Protein AF-I3SUA1-F1 (afdb_monomer)

Solvent-accessible surface area (backbone atoms only — not comparable to full-atom values): 10748 Å² total; per-residue (Å²): 134,90,83,90,85,83,86,81,87,74,94,71,94,69,90,73,79,78,79,76,74,71,84,74,86,72,75,94,71,92,77,86,87,85,59,82,67,55,62,52,51,53,56,50,52,52,51,52,51,51,51,52,54,52,53,52,52,52,53,51,61,49,48,64,60,68,65,58,69,78,79,71,80,76,81,81,65,90,73,83,87,76,84,49,74,62,73,75,62,66,68,76,96,65,78,91,74,63,73,52,73,74,38,66,70,54,35,54,52,52,52,50,56,51,50,54,56,53,44,56,74,79,44,82,71,92,79,80,84,90,64,81,90,84,73,67,90,88,62,84,66,89,88,67,82,90,76,90,77,84,82,132

Foldseek 3Di:
DDDDDDDDDDPDPDPPPPPPPPPPPDDDDDDDDDDPPVVVVVVVVVVVVVVVVVVVVVVVVVVVVVPPPPDDDDPPPPDDDDDDPCRVVVPPPDDDDDPQVVDPVSVVVVVVVVVVVVCCVVDPDDDDDPDPDPDDPVDDDPVDDPDDDDDD

pLDDT: mean 76.71, std 21.65, range [33.19, 98.12]

InterPro domains:
  IPR018972 Sas10 C-terminal domain [PF09368] (78-150)

Mean predicted aligned error: 18.2 Å

Radius of gyration: 34.72 Å; Cα contacts (8 Å, |Δi|>4): 9; chains: 1; bounding box: 72×62×86 Å

Organism: Medicago truncatula (NCBI:txid3880)

Sequence (152 aa):
MAGAGVTIEDDNDDDDQMDDLVSHEVGEEDIESGGDSENEFYKQVEKLQAAKRAAKAVTYSTSSRKSAVPSLPEETADGKRYITSQMSKNRGLTRSRNKDKKNPRKNYKLKHQKAVKNRKGQVQSIRRPNAPYSGESTGINATISRSIRFRS

Secondary structure (DSSP, 8-state):
---------------------------------S-HHHHHHHHHHHHHHHHHHHHHHHHHHHHHHHTS---PPP---SSSPPPPHHHHH---SPPP--HHHHSHHHHHHHHHHHHHHHHHHHSPPPPPP-SS----TT---TT---PPPPP-

Nearest PDB structures (foldseek):
  7mq8-assembly1_NB  TM=9.004E-01  e=4.849E-04  Homo sapiens
  7d63-assembly1_5H  TM=9.276E-01  e=1.374E-03  Saccharomyces cerevisiae S288C
  7d5s-assembly1_5H  TM=5.607E-01  e=7.437E-05  Saccharomyces cerevisiae S288C
  6zqc-assembly1_UC  TM=5.545E-01  e=3.937E-04  Saccharomyces cerevisiae S288C
  7ajt-assembly1_UC  TM=5.501E-01  e=3.427E-04  Saccharomyces cerevisiae S288C

Structure (mmCIF, N/CA/C/O backbone):
data_AF-I3SUA1-F1
#
_entry.id   AF-I3SUA1-F1
#
loop_
_atom_site.group_PDB
_atom_site.id
_atom_site.type_symbol
_atom_site.label_atom_id
_atom_site.label_alt_id
_atom_site.label_comp_id
_atom_site.label_asym_id
_atom_site.label_entity_id
_atom_site.label_seq_id
_atom_site.pdbx_PDB_ins_code
_atom_site.Cartn_x
_atom_site.Cartn_y
_atom_site.Cartn_z
_atom_site.occupancy
_atom_site.B_iso_or_equiv
_atom_site.auth_seq_id
_atom_site.auth_comp_id
_atom_site.auth_asym_id
_atom_site.auth_atom_id
_atom_site.pdbx_PDB_model_num
ATOM 1 N N . MET A 1 1 ? 16.436 -21.244 35.192 1.00 38.19 1 MET A N 1
ATOM 2 C CA . MET A 1 1 ? 17.507 -20.695 34.335 1.00 38.19 1 MET A CA 1
ATOM 3 C C . MET A 1 1 ? 16.936 -20.412 32.951 1.00 38.19 1 MET A C 1
ATOM 5 O O . MET A 1 1 ? 16.347 -21.331 32.408 1.00 38.19 1 MET A O 1
ATOM 9 N N . ALA A 1 2 ? 17.102 -19.161 32.484 1.00 38.50 2 ALA A N 1
ATOM 10 C CA . ALA A 1 2 ? 17.053 -18.613 31.109 1.00 38.50 2 ALA A CA 1
ATOM 11 C C . ALA A 1 2 ? 15.863 -18.977 30.183 1.00 38.50 2 ALA A C 1
ATOM 13 O O . ALA A 1 2 ? 15.563 -20.140 29.981 1.00 38.50 2 ALA A O 1
ATOM 14 N N . GLY A 1 3 ? 15.167 -18.066 29.499 1.00 37.50 3 GLY A N 1
ATOM 15 C CA . GLY A 1 3 ? 15.270 -16.615 29.333 1.00 37.50 3 GLY A CA 1
ATOM 16 C C . GLY A 1 3 ? 14.223 -16.197 28.284 1.00 37.50 3 GLY A C 1
ATOM 17 O O . GLY A 1 3 ? 14.113 -16.830 27.237 1.00 37.50 3 GLY A O 1
ATOM 18 N N . ALA A 1 4 ? 13.405 -15.191 28.597 1.00 41.12 4 ALA A N 1
ATOM 19 C CA . ALA A 1 4 ? 12.375 -14.642 27.717 1.00 41.12 4 ALA A CA 1
ATOM 20 C C . ALA A 1 4 ? 12.984 -13.595 26.769 1.00 41.12 4 ALA A C 1
ATOM 22 O O . ALA A 1 4 ? 13.719 -12.725 27.224 1.00 41.12 4 ALA A O 1
ATOM 23 N N . GLY A 1 5 ? 12.669 -13.664 25.471 1.00 38.66 5 GLY A N 1
ATOM 24 C CA . GLY A 1 5 ? 13.112 -12.694 24.465 1.00 38.66 5 GLY A CA 1
ATOM 25 C C . GLY A 1 5 ? 11.924 -12.060 23.744 1.00 38.66 5 GLY A C 1
ATOM 26 O O . GLY A 1 5 ? 11.324 -12.681 22.869 1.00 38.66 5 GLY A O 1
ATOM 27 N N . VAL A 1 6 ? 11.589 -10.829 24.129 1.00 40.62 6 VAL A N 1
ATOM 28 C CA . VAL A 1 6 ? 10.697 -9.911 23.411 1.00 40.62 6 VAL A CA 1
ATOM 29 C C . VAL A 1 6 ? 11.591 -8.814 22.842 1.00 40.62 6 VAL A C 1
ATOM 31 O O . VAL A 1 6 ? 12.194 -8.076 23.610 1.00 40.62 6 VAL A O 1
ATOM 34 N N . THR A 1 7 ? 11.692 -8.7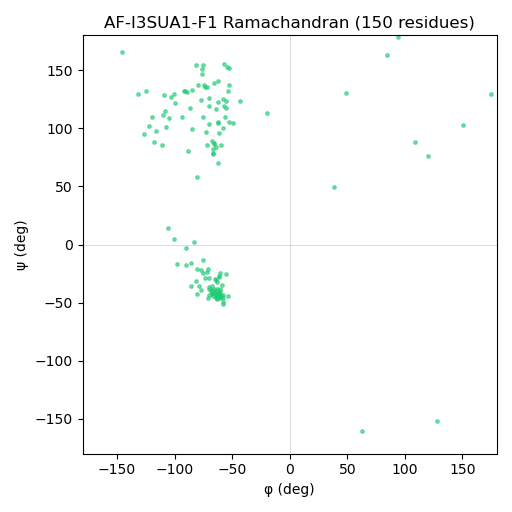07 21.519 1.00 37.72 7 THR A N 1
ATOM 35 C CA . THR A 1 7 ? 12.307 -7.553 20.848 1.00 37.72 7 THR A CA 1
ATOM 36 C C . THR A 1 7 ? 11.192 -6.733 20.213 1.00 37.72 7 THR A C 1
ATOM 38 O O . THR A 1 7 ? 10.631 -7.117 19.184 1.00 37.72 7 THR A O 1
ATOM 41 N N . ILE A 1 8 ? 10.817 -5.645 20.881 1.00 47.19 8 ILE A N 1
ATOM 42 C CA . ILE A 1 8 ? 10.055 -4.547 20.291 1.00 47.19 8 ILE A CA 1
ATOM 43 C C . ILE A 1 8 ? 11.116 -3.551 19.828 1.00 47.19 8 ILE A C 1
ATOM 45 O O . ILE A 1 8 ? 11.814 -2.979 20.655 1.00 47.19 8 ILE A O 1
ATOM 49 N N . GLU A 1 9 ? 11.277 -3.429 18.514 1.00 41.56 9 GLU A N 1
ATOM 50 C CA . GLU A 1 9 ? 11.943 -2.283 17.900 1.00 41.56 9 GLU A CA 1
ATOM 51 C C . GLU A 1 9 ? 10.944 -1.123 17.971 1.00 41.56 9 GLU A C 1
ATOM 53 O O . GLU A 1 9 ? 9.884 -1.176 17.340 1.00 41.56 9 GLU A O 1
ATOM 58 N N . ASP A 1 10 ? 11.241 -0.142 18.818 1.00 45.34 10 ASP A N 1
ATOM 59 C CA . ASP A 1 10 ? 10.583 1.161 18.847 1.00 45.34 10 ASP A CA 1
ATOM 60 C C . ASP A 1 10 ? 11.669 2.183 18.498 1.00 45.34 10 ASP A C 1
ATOM 62 O O . ASP A 1 10 ? 12.508 2.519 19.333 1.00 45.34 10 ASP A O 1
ATOM 66 N N . ASP A 1 11 ? 11.701 2.577 17.224 1.00 54.88 11 ASP A N 1
ATOM 67 C CA . ASP A 1 11 ? 12.501 3.691 16.718 1.00 54.88 11 ASP A CA 1
ATOM 68 C C . ASP A 1 11 ? 11.928 4.988 17.309 1.00 54.88 11 ASP A C 1
ATOM 70 O O . ASP A 1 11 ? 11.034 5.612 16.733 1.00 54.88 11 ASP A O 1
ATOM 74 N N . ASN A 1 12 ? 12.430 5.376 18.478 1.00 45.66 12 ASN A N 1
ATOM 75 C CA . ASN A 1 12 ? 12.373 6.749 18.959 1.00 45.66 12 ASN A CA 1
ATOM 76 C C . ASN A 1 12 ? 13.814 7.236 19.115 1.00 45.66 12 ASN A C 1
ATOM 78 O O . ASN A 1 12 ? 14.418 7.104 20.178 1.00 45.66 12 ASN A O 1
ATOM 82 N N . ASP A 1 13 ? 14.349 7.775 18.020 1.00 49.44 13 ASP A N 1
ATOM 83 C CA . ASP A 1 13 ? 15.462 8.717 18.050 1.00 49.44 13 ASP A CA 1
ATOM 84 C C . ASP A 1 13 ? 14.966 10.004 18.732 1.00 49.44 13 ASP A C 1
ATOM 86 O O . ASP A 1 13 ? 14.484 10.926 18.077 1.00 49.44 13 ASP A O 1
ATOM 90 N N . ASP A 1 14 ? 15.044 10.042 20.058 1.00 42.03 14 ASP A N 1
ATOM 91 C CA . ASP A 1 14 ? 15.162 11.288 20.813 1.00 42.03 14 ASP A CA 1
ATOM 92 C C . ASP A 1 14 ? 16.391 11.127 21.714 1.00 42.03 14 ASP A C 1
ATOM 94 O O . ASP A 1 14 ? 16.348 10.517 22.786 1.00 42.03 14 ASP A O 1
ATOM 98 N N . ASP A 1 15 ? 17.515 11.636 21.207 1.00 46.88 15 ASP A N 1
ATOM 99 C CA . ASP A 1 15 ? 18.765 11.875 21.925 1.00 46.88 15 ASP A CA 1
ATOM 100 C C . ASP A 1 15 ? 18.537 12.902 23.053 1.00 46.88 15 ASP A C 1
ATOM 102 O O . ASP A 1 15 ? 19.022 14.032 23.006 1.00 46.88 15 ASP A O 1
ATOM 106 N N . ASP A 1 16 ? 17.818 12.515 24.103 1.00 42.69 16 ASP A N 1
ATOM 107 C CA . ASP A 1 16 ? 17.895 13.183 25.400 1.00 42.69 16 ASP A CA 1
ATOM 108 C C . ASP A 1 16 ? 19.030 12.513 26.186 1.00 42.69 16 ASP A C 1
ATOM 110 O O . ASP A 1 16 ? 18.817 11.631 27.024 1.00 42.69 16 ASP A O 1
ATOM 114 N N . GLN A 1 17 ? 20.268 12.920 25.871 1.00 42.34 17 GLN A N 1
ATOM 115 C CA . GLN A 1 17 ? 21.434 12.685 26.721 1.00 42.34 17 GLN A CA 1
ATOM 116 C C . GLN A 1 17 ? 21.090 13.126 28.145 1.00 42.34 17 GLN A C 1
ATOM 118 O O . GLN A 1 17 ? 21.006 14.310 28.470 1.00 42.34 17 GLN A O 1
ATOM 123 N N . MET A 1 18 ? 20.848 12.133 28.994 1.00 42.75 18 MET A N 1
ATOM 124 C CA . MET A 1 18 ? 20.752 12.291 30.432 1.00 42.75 18 MET A CA 1
ATOM 125 C C . MET A 1 18 ? 22.167 12.546 30.942 1.00 42.75 18 MET A C 1
ATOM 127 O O . MET A 1 18 ? 22.869 11.617 31.340 1.00 42.75 18 MET A O 1
ATOM 131 N N . ASP A 1 19 ? 22.580 13.811 30.910 1.00 35.06 19 ASP A N 1
ATOM 132 C CA . ASP A 1 19 ? 23.686 14.309 31.719 1.00 35.06 19 ASP A CA 1
ATOM 133 C C . ASP A 1 19 ? 23.254 14.239 33.193 1.00 35.06 19 ASP A C 1
ATOM 135 O O . ASP A 1 19 ? 22.819 15.216 33.808 1.00 35.06 19 ASP A O 1
ATOM 139 N N . ASP A 1 20 ? 23.326 13.027 33.747 1.00 36.81 20 ASP A N 1
ATOM 140 C CA . ASP A 1 20 ? 23.376 12.756 35.180 1.00 36.81 20 ASP A CA 1
ATOM 141 C C . ASP A 1 20 ? 24.712 13.302 35.689 1.00 36.81 20 ASP A C 1
ATOM 143 O O . ASP A 1 20 ? 25.713 12.596 35.830 1.00 36.81 20 ASP A O 1
ATOM 147 N N . LEU A 1 21 ? 24.746 14.627 35.850 1.00 40.88 21 LEU A N 1
ATOM 148 C CA . LEU A 1 21 ? 25.829 15.334 36.504 1.00 40.88 21 LEU A CA 1
ATOM 149 C C . LEU A 1 21 ? 25.900 14.825 37.938 1.00 40.88 21 LEU A C 1
ATOM 151 O O . LEU A 1 21 ? 25.174 15.279 38.823 1.00 40.88 21 LEU A O 1
ATOM 155 N N . VAL A 1 22 ? 26.802 13.860 38.110 1.00 34.34 22 VAL A N 1
ATOM 156 C CA . VAL A 1 22 ? 27.524 13.536 39.333 1.00 34.34 22 VAL A CA 1
ATOM 157 C C . VAL A 1 22 ? 27.476 14.734 40.270 1.00 34.34 22 VAL A C 1
ATOM 159 O O . VAL A 1 22 ? 28.059 15.784 39.994 1.00 34.34 22 VAL A O 1
ATOM 162 N N . SER A 1 23 ? 26.775 14.557 41.387 1.00 46.62 23 SER A N 1
ATOM 163 C CA . SER A 1 23 ? 26.914 15.388 42.570 1.00 46.62 23 SER A CA 1
ATOM 164 C C . SER A 1 23 ? 28.364 15.280 43.037 1.00 46.62 23 SER A C 1
ATOM 166 O O . SER A 1 23 ? 28.718 14.413 43.837 1.00 46.62 23 SER A O 1
ATOM 168 N N . HIS A 1 24 ? 29.226 16.110 42.458 1.00 35.31 24 HIS A N 1
ATOM 169 C CA . HIS A 1 24 ? 30.564 16.336 42.954 1.00 35.31 24 HIS A CA 1
ATOM 170 C C . HIS A 1 24 ? 30.392 17.165 44.223 1.00 35.31 24 HIS A C 1
ATOM 172 O O . HIS A 1 24 ? 30.145 18.367 44.177 1.00 35.31 24 HIS A O 1
ATOM 178 N N . GLU A 1 25 ? 30.408 16.471 45.356 1.00 46.22 25 GLU A N 1
ATOM 179 C CA . GLU A 1 25 ? 30.576 17.052 46.680 1.00 46.22 25 GLU A CA 1
ATOM 180 C C . GLU A 1 25 ? 31.979 17.675 46.722 1.00 46.22 25 GLU A C 1
ATOM 182 O O . GLU A 1 25 ? 32.964 17.031 47.078 1.00 46.22 25 GLU A O 1
ATOM 187 N N . VAL A 1 26 ? 32.084 18.909 46.226 1.00 41.16 26 VAL A N 1
ATOM 188 C CA . VAL A 1 26 ? 33.266 19.759 46.384 1.00 41.16 26 VAL A CA 1
ATOM 189 C C . VAL A 1 26 ? 33.116 20.503 47.696 1.00 41.16 26 VAL A C 1
ATOM 191 O O . VAL A 1 26 ? 32.142 21.227 47.899 1.00 41.16 26 VAL A O 1
ATOM 194 N N . GLY A 1 27 ? 34.062 20.227 48.590 1.00 34.38 27 GLY A N 1
ATOM 195 C CA . GLY A 1 27 ? 34.119 20.748 49.943 1.00 34.38 27 GLY A CA 1
ATOM 196 C C . GLY A 1 27 ? 34.133 22.270 50.002 1.00 34.38 27 GLY A C 1
ATOM 197 O O . GLY A 1 27 ? 34.537 22.956 49.064 1.00 34.38 27 GLY A O 1
ATOM 198 N N . GLU A 1 28 ? 33.669 22.769 51.143 1.00 48.38 28 GLU A N 1
ATOM 199 C CA . GLU A 1 28 ? 33.702 24.179 51.493 1.00 48.38 28 GLU A CA 1
ATOM 200 C C . GLU A 1 28 ? 35.148 24.672 51.578 1.00 48.38 28 GLU A C 1
ATOM 202 O O . GLU A 1 28 ? 35.870 24.385 52.532 1.00 48.38 28 GLU A O 1
ATOM 207 N N . GLU A 1 29 ? 35.558 25.435 50.571 1.00 33.19 29 GLU A N 1
ATOM 208 C CA . GLU A 1 29 ? 36.696 26.337 50.657 1.00 33.19 29 GLU A CA 1
ATOM 209 C C . GLU A 1 29 ? 36.183 27.755 50.382 1.00 33.19 29 GLU A C 1
ATOM 211 O O . GLU A 1 2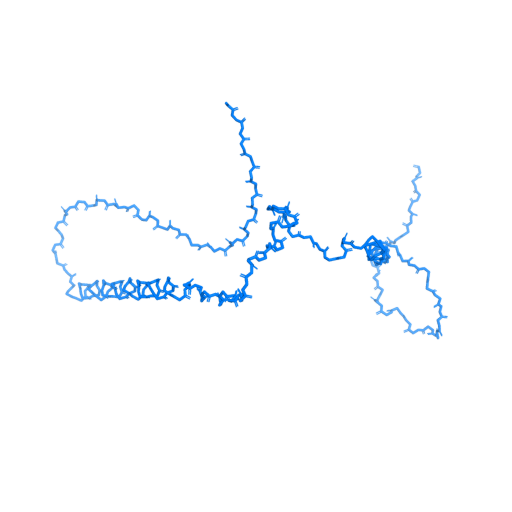9 ? 35.764 28.086 49.271 1.00 33.19 29 GLU A O 1
ATOM 216 N N . ASP A 1 30 ? 36.171 28.568 51.442 1.00 48.88 30 ASP A N 1
ATOM 217 C CA . ASP A 1 30 ? 35.893 30.004 51.435 1.00 48.88 30 ASP A CA 1
ATOM 218 C C . ASP A 1 30 ? 36.798 30.720 50.419 1.00 48.88 30 ASP A C 1
ATOM 220 O O . ASP A 1 30 ? 37.983 30.959 50.669 1.00 48.88 30 ASP A O 1
ATOM 224 N N . ILE A 1 31 ? 36.228 31.115 49.279 1.00 44.94 31 ILE A N 1
ATOM 225 C CA . ILE A 1 31 ? 36.811 32.128 48.395 1.00 44.94 31 ILE A CA 1
ATOM 226 C C . ILE A 1 31 ? 35.915 33.363 48.481 1.00 44.94 31 ILE A C 1
ATOM 228 O O . ILE A 1 31 ? 35.000 33.570 47.684 1.00 44.94 31 ILE A O 1
ATOM 232 N N . GLU A 1 32 ? 36.179 34.194 49.488 1.00 48.31 32 GLU A N 1
ATOM 233 C CA . GLU A 1 32 ? 35.713 35.577 49.500 1.00 48.31 32 GLU A CA 1
ATOM 234 C C . GLU A 1 32 ? 36.397 36.370 48.375 1.00 48.31 32 GLU A C 1
ATOM 236 O O . GLU A 1 32 ? 37.614 36.302 48.199 1.00 48.31 32 GLU A O 1
ATOM 241 N N . SER A 1 33 ? 35.598 37.217 47.713 1.00 51.22 33 SER A N 1
ATOM 242 C CA . SER A 1 33 ? 35.989 38.398 46.922 1.00 51.22 33 SER A CA 1
ATOM 243 C C . SER A 1 33 ? 35.842 38.283 45.397 1.00 51.22 33 SER A C 1
ATOM 245 O O . SER A 1 33 ? 36.794 38.009 44.668 1.00 51.22 33 SER A O 1
ATOM 247 N N . GLY A 1 34 ? 34.642 38.635 44.909 1.00 46.72 34 GLY A N 1
ATOM 248 C CA . GLY A 1 34 ? 34.439 39.173 43.558 1.00 46.72 34 GLY A CA 1
ATOM 249 C C . GLY A 1 34 ? 33.076 38.863 42.929 1.00 46.72 34 GLY A C 1
ATOM 250 O O . GLY A 1 34 ? 32.902 37.784 42.390 1.00 46.72 34 GLY A O 1
ATOM 251 N N . GLY A 1 35 ? 32.143 39.830 42.906 1.00 47.25 35 GLY A N 1
ATOM 252 C CA . GLY A 1 35 ? 31.051 39.856 41.913 1.00 47.25 35 GLY A CA 1
ATOM 253 C C . GLY A 1 35 ? 29.614 39.818 42.448 1.00 47.25 35 GLY A C 1
ATOM 254 O O . GLY A 1 35 ? 28.907 38.830 42.282 1.00 47.25 35 GLY A O 1
ATOM 255 N N . ASP A 1 36 ? 29.115 40.936 42.983 1.00 56.38 36 ASP A N 1
ATOM 256 C CA . ASP A 1 36 ? 27.694 41.109 43.361 1.00 56.38 36 ASP A CA 1
ATOM 257 C C . ASP A 1 36 ? 26.724 40.841 42.176 1.00 56.38 36 ASP A C 1
ATOM 259 O O . ASP A 1 36 ? 25.599 40.382 42.356 1.00 56.38 36 ASP A O 1
ATOM 263 N N . SER A 1 37 ? 27.192 41.009 40.929 1.00 58.38 37 SER A N 1
ATOM 264 C CA . SER A 1 37 ? 26.430 40.707 39.705 1.00 58.38 37 SER A CA 1
ATOM 265 C C . SER A 1 37 ? 26.306 39.212 39.379 1.00 58.38 37 SER A C 1
ATOM 267 O O . SER A 1 37 ? 25.378 38.811 38.676 1.00 58.38 37 SER A O 1
ATOM 269 N N . GLU A 1 38 ? 27.232 38.372 39.848 1.00 56.41 38 GLU A N 1
ATOM 270 C CA . GLU A 1 38 ? 27.236 36.931 39.553 1.00 56.41 38 GLU A CA 1
ATOM 271 C C . GLU A 1 38 ? 26.183 36.210 40.410 1.00 56.41 38 GLU A C 1
ATOM 273 O O . GLU A 1 38 ? 25.392 35.405 39.913 1.00 56.41 38 GLU A O 1
ATOM 278 N N . ASN A 1 39 ? 26.048 36.629 41.671 1.00 69.88 39 ASN A N 1
ATOM 279 C CA . ASN A 1 39 ? 25.004 36.166 42.587 1.00 69.88 39 ASN A CA 1
ATOM 280 C C . ASN A 1 39 ? 23.582 36.541 42.132 1.00 69.88 39 ASN A C 1
ATOM 282 O O . ASN A 1 39 ? 22.624 35.813 42.410 1.00 69.88 39 ASN A O 1
ATOM 286 N N . GLU A 1 40 ? 23.410 37.662 41.430 1.00 78.75 40 GLU A N 1
ATOM 287 C CA . GLU A 1 40 ? 22.120 38.036 40.838 1.00 78.75 40 GLU A CA 1
ATOM 288 C C . GLU A 1 40 ? 21.731 37.126 39.668 1.00 78.75 40 GLU A C 1
ATOM 290 O O . GLU A 1 40 ? 20.561 36.747 39.547 1.00 78.75 40 GLU A O 1
ATOM 295 N N . PHE A 1 41 ? 22.699 36.724 38.842 1.00 85.56 41 PHE A N 1
ATOM 296 C CA . PHE A 1 41 ? 22.478 35.819 37.715 1.00 85.56 41 PHE A CA 1
ATOM 297 C C . PHE A 1 41 ? 22.019 34.427 38.178 1.00 85.56 41 PHE A C 1
ATOM 299 O O . PHE A 1 41 ? 21.008 33.914 37.685 1.00 85.56 41 PHE A O 1
ATOM 306 N N . TYR A 1 42 ? 22.665 33.848 39.196 1.00 88.06 42 TYR A N 1
ATOM 307 C CA . TYR A 1 42 ? 22.260 32.547 39.752 1.00 88.06 42 TYR A CA 1
ATOM 308 C C . TYR A 1 42 ? 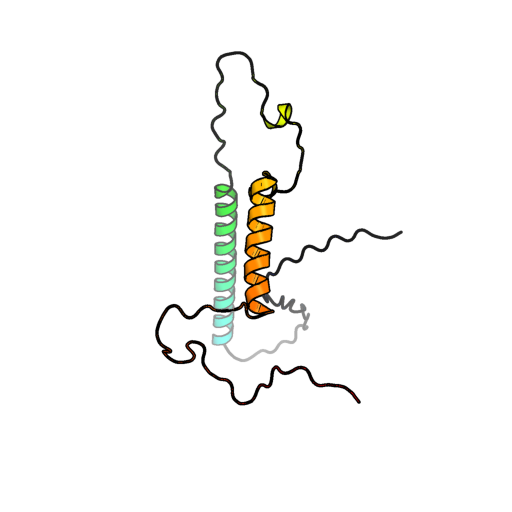20.830 32.564 40.320 1.00 88.06 42 TYR A C 1
ATOM 310 O O . TYR A 1 42 ? 20.043 31.650 40.053 1.00 88.06 42 TYR A O 1
ATOM 318 N N . LYS A 1 43 ? 20.431 33.649 41.000 1.00 88.88 43 LYS A N 1
ATOM 319 C CA . LYS A 1 43 ? 19.049 33.836 41.489 1.00 88.88 43 LYS A CA 1
ATOM 320 C C . LYS A 1 43 ? 18.025 33.912 40.351 1.00 88.88 43 LYS A C 1
ATOM 322 O O . LYS A 1 43 ? 16.876 33.499 40.524 1.00 88.88 43 LYS A O 1
ATOM 327 N N . GLN A 1 44 ? 18.396 34.455 39.189 1.00 90.00 44 GLN A N 1
ATOM 328 C CA . GLN A 1 44 ? 17.519 34.475 38.013 1.00 90.00 44 GLN A CA 1
ATOM 329 C C . GLN A 1 44 ? 17.338 33.066 37.435 1.00 90.00 44 GLN A C 1
ATOM 331 O O . GLN A 1 44 ? 16.206 32.668 37.150 1.00 90.00 44 GLN A O 1
ATOM 336 N N . VAL A 1 45 ? 18.417 32.287 37.329 1.00 90.69 45 VAL A N 1
ATOM 337 C CA . VAL A 1 45 ? 18.374 30.900 36.837 1.00 90.69 45 VAL A CA 1
ATOM 338 C C . VAL A 1 45 ? 17.503 30.016 37.733 1.00 90.69 45 VAL A C 1
ATOM 340 O O . VAL A 1 45 ? 16.676 29.255 37.224 1.00 90.69 45 VAL A O 1
ATOM 343 N N . GLU A 1 46 ? 17.609 30.159 39.053 1.00 91.12 46 GLU A N 1
ATOM 344 C CA . GLU A 1 46 ? 16.784 29.416 40.011 1.00 91.12 46 GLU A CA 1
ATOM 345 C C . GLU A 1 46 ? 15.283 29.703 39.820 1.00 91.12 46 GLU A C 1
ATOM 347 O O . GLU A 1 46 ? 14.468 28.779 39.717 1.00 91.12 46 GLU A O 1
ATOM 352 N N . LYS A 1 47 ? 14.914 30.984 39.666 1.00 93.31 47 LYS A N 1
ATOM 353 C CA . LYS A 1 47 ? 13.529 31.398 39.383 1.00 93.31 47 LYS A CA 1
ATOM 354 C C . LYS A 1 47 ? 13.018 30.820 38.064 1.00 93.31 47 LYS A C 1
ATOM 356 O O . LYS A 1 47 ? 11.882 30.346 38.005 1.00 93.31 47 LYS A O 1
ATOM 361 N N . LEU A 1 48 ? 13.845 30.821 37.016 1.00 92.38 48 LEU A N 1
ATOM 362 C CA . LEU A 1 48 ? 13.492 30.244 35.715 1.00 92.38 48 LEU A CA 1
ATOM 363 C C . LEU A 1 48 ? 13.294 28.725 35.804 1.00 92.38 48 LEU A C 1
ATOM 365 O O . LEU A 1 48 ? 12.326 28.200 35.245 1.00 92.38 48 LEU A O 1
ATOM 369 N N . GLN A 1 49 ? 14.150 28.013 36.544 1.00 91.44 49 GLN A N 1
ATOM 370 C CA . GLN A 1 49 ? 13.981 26.577 36.776 1.00 91.44 49 GLN A CA 1
ATOM 371 C C . GLN A 1 49 ? 12.708 26.269 37.572 1.00 91.44 49 GLN A C 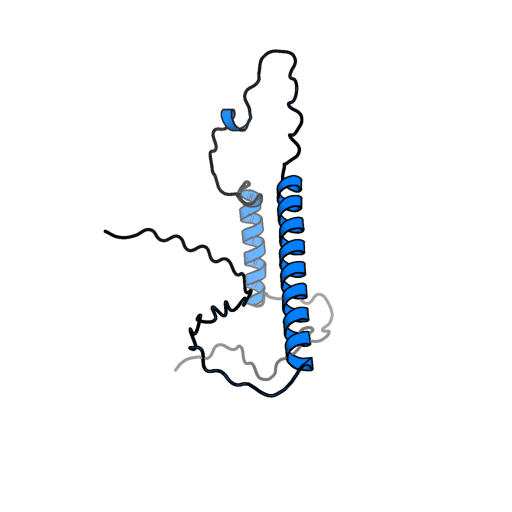1
ATOM 373 O O . GLN A 1 49 ? 11.966 25.352 37.205 1.00 91.44 49 GLN A O 1
ATOM 378 N N . ALA A 1 50 ? 12.419 27.035 38.626 1.00 93.88 50 ALA A N 1
ATOM 379 C CA . ALA A 1 50 ? 11.196 26.887 39.413 1.00 93.88 50 ALA A CA 1
ATOM 380 C C . ALA A 1 50 ? 9.942 27.138 38.558 1.00 93.88 50 ALA A C 1
ATOM 382 O O . ALA A 1 50 ? 9.006 26.335 38.584 1.00 93.88 50 ALA A O 1
ATOM 383 N N . ALA A 1 51 ? 9.954 28.183 37.725 1.00 93.75 51 ALA A N 1
ATOM 384 C CA . ALA A 1 51 ? 8.874 28.479 36.785 1.00 93.75 51 ALA A CA 1
ATOM 385 C C . ALA A 1 51 ? 8.685 27.356 35.750 1.00 93.75 51 ALA A C 1
ATOM 387 O O . ALA A 1 51 ? 7.555 26.931 35.496 1.00 93.75 51 ALA A O 1
ATOM 388 N N . LYS A 1 52 ? 9.780 26.807 35.204 1.00 93.50 52 LYS A N 1
ATOM 389 C CA . LYS A 1 52 ? 9.751 25.665 34.274 1.00 93.50 52 LYS A CA 1
ATOM 390 C C . LYS A 1 52 ? 9.159 24.413 34.933 1.00 93.50 52 LYS A C 1
ATOM 392 O O . LYS A 1 52 ? 8.309 23.749 34.334 1.00 93.50 52 LYS A O 1
ATOM 397 N N . ARG A 1 53 ? 9.561 24.102 36.173 1.00 91.88 53 ARG A N 1
ATOM 398 C CA . ARG A 1 53 ? 9.013 22.976 36.958 1.00 91.88 53 ARG A CA 1
ATOM 399 C C . ARG A 1 53 ? 7.522 23.171 37.257 1.00 91.88 53 ARG A C 1
ATOM 401 O O . ARG A 1 53 ? 6.744 22.238 37.055 1.00 91.88 53 ARG A O 1
ATOM 408 N N . ALA A 1 54 ? 7.108 24.376 37.651 1.00 92.56 54 ALA A N 1
ATOM 409 C CA . ALA A 1 54 ? 5.704 24.703 37.908 1.00 92.56 54 ALA A CA 1
ATOM 410 C C . ALA A 1 54 ? 4.842 24.583 36.639 1.00 92.56 54 ALA A C 1
ATOM 412 O O . ALA A 1 54 ? 3.785 23.950 36.667 1.00 92.56 54 ALA A O 1
ATOM 413 N N . ALA A 1 55 ? 5.318 25.101 35.502 1.00 90.50 55 ALA A N 1
ATOM 414 C CA . ALA A 1 55 ? 4.631 24.972 34.218 1.00 90.50 55 ALA A CA 1
ATOM 415 C C . ALA A 1 55 ? 4.451 23.497 33.813 1.00 90.50 55 ALA A C 1
ATOM 417 O O . ALA A 1 55 ? 3.354 23.097 33.414 1.00 90.50 55 ALA A O 1
ATOM 418 N N . LYS A 1 56 ? 5.488 22.663 33.993 1.00 89.12 56 LYS A N 1
ATOM 419 C CA . LYS A 1 56 ? 5.422 21.214 33.733 1.00 89.12 56 LYS A CA 1
ATOM 420 C C . LYS A 1 56 ? 4.417 20.505 34.658 1.00 89.12 56 LYS A C 1
ATOM 422 O O . LYS A 1 56 ? 3.676 19.640 34.204 1.00 89.12 56 LYS A O 1
ATOM 427 N N . ALA A 1 57 ? 4.316 20.886 35.931 1.00 89.25 57 ALA A N 1
ATOM 428 C CA . ALA A 1 57 ? 3.327 20.302 36.845 1.00 89.25 57 ALA A CA 1
ATOM 429 C C . ALA A 1 57 ? 1.871 20.634 36.445 1.00 89.25 57 ALA A C 1
ATOM 431 O O . ALA A 1 57 ? 0.976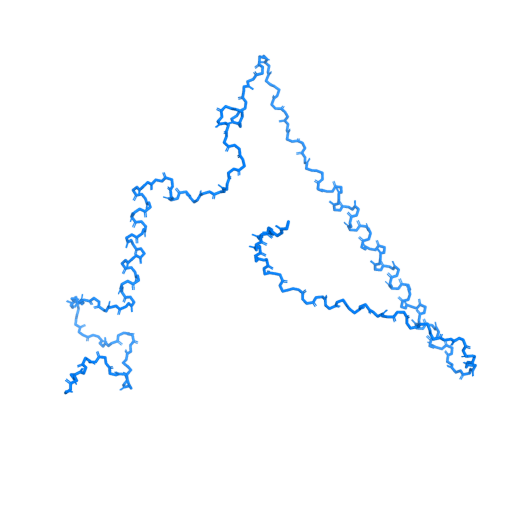 19.782 36.519 1.00 89.25 57 ALA A O 1
ATOM 432 N N . VAL A 1 58 ? 1.618 21.856 35.965 1.00 86.31 58 VAL A N 1
ATOM 433 C CA . VAL A 1 58 ? 0.287 22.268 35.485 1.00 86.31 58 VAL A CA 1
ATOM 434 C C . VAL A 1 58 ? -0.103 21.509 34.211 1.00 86.31 58 VAL A C 1
ATOM 436 O O . VAL A 1 58 ? -1.234 21.026 34.103 1.00 86.31 58 VAL A O 1
ATOM 439 N N . THR A 1 59 ? 0.813 21.330 33.257 1.00 80.81 59 THR A N 1
ATOM 440 C CA . THR A 1 59 ? 0.517 20.578 32.023 1.00 80.81 59 THR A CA 1
ATOM 441 C C . THR A 1 59 ? 0.244 19.098 32.297 1.00 80.81 59 THR A C 1
ATOM 443 O O . THR A 1 59 ? -0.714 18.548 31.748 1.00 80.81 59 THR A O 1
ATOM 446 N N . TYR A 1 60 ? 0.999 18.462 33.200 1.00 77.50 60 TYR A N 1
ATOM 447 C CA . TYR A 1 60 ? 0.766 17.067 33.596 1.00 77.50 60 TYR A CA 1
ATOM 448 C C . TYR A 1 60 ? -0.565 16.879 34.343 1.00 77.50 60 TYR A C 1
ATOM 450 O O . TYR A 1 60 ? -1.332 15.972 34.017 1.00 77.50 60 TYR A O 1
ATOM 458 N N . SER A 1 61 ? -0.895 17.759 35.294 1.00 77.88 61 SER A N 1
ATOM 459 C CA . SER A 1 61 ? -2.144 17.661 36.074 1.00 77.88 61 SER A CA 1
ATOM 460 C C . SER A 1 61 ? -3.414 18.003 35.282 1.00 77.88 61 SER A C 1
ATOM 462 O O . SER A 1 61 ? -4.521 17.603 35.654 1.00 77.88 61 SER A O 1
ATOM 464 N N . THR A 1 62 ? -3.290 18.778 34.204 1.00 70.25 62 THR A N 1
ATOM 465 C CA . THR A 1 62 ? -4.403 19.066 33.288 1.00 70.25 62 THR A CA 1
ATOM 466 C C . THR A 1 62 ? -4.548 17.979 32.230 1.00 70.25 62 THR A C 1
ATOM 468 O O . THR A 1 62 ? -5.674 17.624 31.887 1.00 70.25 62 THR A O 1
ATOM 471 N N . SER A 1 63 ? -3.444 17.396 31.760 1.00 65.06 63 SER A N 1
ATOM 472 C CA . SER A 1 63 ? -3.469 16.276 30.811 1.00 65.06 63 SER A CA 1
ATOM 473 C C . SER A 1 63 ? -4.045 15.005 31.434 1.00 65.06 63 SER A C 1
ATOM 475 O O . SER A 1 63 ? -4.858 14.345 30.792 1.00 65.06 63 SER A O 1
ATOM 477 N N . SER A 1 64 ? -3.730 14.711 32.703 1.00 63.72 64 SER A N 1
ATOM 478 C CA . SER A 1 64 ? -4.311 13.567 33.426 1.00 63.72 64 SER A CA 1
ATOM 479 C C . SER A 1 64 ? -5.820 13.692 33.662 1.00 63.72 64 SER A C 1
ATOM 481 O O . SER A 1 64 ? -6.527 12.692 33.708 1.00 63.72 64 SER A O 1
ATOM 483 N N . ARG A 1 65 ? -6.338 14.922 33.778 1.00 62.94 65 ARG A N 1
ATOM 484 C CA . ARG A 1 65 ? -7.782 15.188 33.881 1.00 62.94 65 ARG A CA 1
ATOM 485 C C . ARG A 1 65 ? -8.488 15.183 32.528 1.00 62.94 65 ARG A C 1
ATOM 487 O O . ARG A 1 65 ? -9.650 14.804 32.460 1.00 62.94 65 ARG A O 1
ATOM 494 N N . LYS A 1 66 ? -7.803 15.578 31.452 1.00 62.81 66 LYS A N 1
ATOM 495 C CA . LYS A 1 66 ? -8.346 15.560 30.081 1.00 62.81 66 LYS A CA 1
ATOM 496 C C . LYS A 1 66 ? -8.360 14.162 29.455 1.00 62.81 66 LYS A C 1
ATOM 498 O O . LYS A 1 66 ? -9.138 13.933 28.537 1.00 62.81 66 LYS A O 1
ATOM 503 N N . SER A 1 67 ? -7.538 13.232 29.946 1.00 60.19 67 SER A N 1
ATOM 504 C CA . SER A 1 67 ? -7.558 11.822 29.533 1.00 60.19 67 SER A CA 1
ATOM 505 C C . SER A 1 67 ? -8.613 10.980 30.258 1.00 60.19 67 SER A C 1
ATOM 507 O O . SER A 1 67 ? -8.714 9.782 29.986 1.00 60.19 67 SER A O 1
ATOM 509 N N . ALA A 1 68 ? -9.423 11.580 31.141 1.00 62.12 68 ALA A N 1
ATOM 510 C CA . ALA A 1 68 ? -10.645 10.966 31.644 1.00 62.12 68 ALA A CA 1
ATOM 511 C C . ALA A 1 68 ? -11.625 10.830 30.470 1.00 62.12 68 ALA A C 1
ATOM 513 O O . ALA A 1 68 ? -12.397 11.735 30.156 1.00 62.12 68 ALA A O 1
ATOM 514 N N . VAL A 1 69 ? -11.491 9.709 29.762 1.00 61.91 69 VAL A N 1
ATOM 515 C CA . VAL A 1 69 ? -12.303 9.301 28.619 1.00 61.91 69 VAL A CA 1
ATOM 516 C C . VAL A 1 69 ? -13.774 9.580 28.940 1.00 61.91 69 VAL A C 1
ATOM 518 O O . VAL A 1 69 ? -14.251 9.080 29.962 1.00 61.91 69 VAL A O 1
ATOM 521 N N . PRO A 1 70 ? -14.504 10.360 28.118 1.00 60.84 70 PRO A N 1
ATOM 522 C CA . PRO A 1 70 ? -15.931 10.542 28.328 1.00 60.84 70 PRO A CA 1
ATOM 523 C C . PRO A 1 70 ? -16.578 9.158 28.316 1.00 60.84 70 PRO A C 1
ATOM 525 O O . PRO A 1 70 ? -16.452 8.417 27.338 1.00 60.84 70 PRO A O 1
ATOM 528 N N . SER A 1 71 ? -17.213 8.790 29.429 1.00 62.56 71 SER A N 1
ATOM 529 C CA . SER A 1 71 ? -17.979 7.555 29.538 1.00 62.56 71 SER A CA 1
ATOM 530 C C . SER A 1 71 ? -19.029 7.574 28.436 1.00 62.56 71 SER A C 1
ATOM 532 O O . SER A 1 71 ? -19.941 8.403 28.452 1.00 62.56 71 SER A O 1
ATOM 534 N N . LEU A 1 72 ? -18.848 6.709 27.440 1.00 63.38 72 LEU A N 1
ATOM 535 C CA . LEU A 1 72 ? -19.811 6.506 26.369 1.00 63.38 72 LEU A CA 1
ATOM 536 C C . LEU A 1 72 ? -21.169 6.195 27.025 1.00 63.38 72 LEU A C 1
ATOM 538 O O . LEU A 1 72 ? -21.178 5.382 27.953 1.00 63.38 72 LEU A O 1
ATOM 542 N N . PRO A 1 73 ? -22.279 6.833 26.610 1.00 59.72 73 PRO A N 1
ATOM 543 C CA . PRO A 1 73 ? -23.574 6.594 27.231 1.00 59.72 73 PRO A CA 1
ATOM 544 C C . PRO A 1 73 ? -23.881 5.098 27.186 1.00 59.72 73 PRO A C 1
ATOM 546 O O . PRO A 1 73 ? -23.851 4.486 26.116 1.00 59.72 73 PRO A O 1
ATOM 549 N N . GLU A 1 74 ? -24.129 4.511 28.358 1.00 62.72 74 GLU A N 1
ATOM 550 C CA . GLU A 1 74 ? -24.711 3.180 28.448 1.00 62.72 74 GLU A CA 1
ATOM 551 C C . GLU A 1 74 ? -26.012 3.22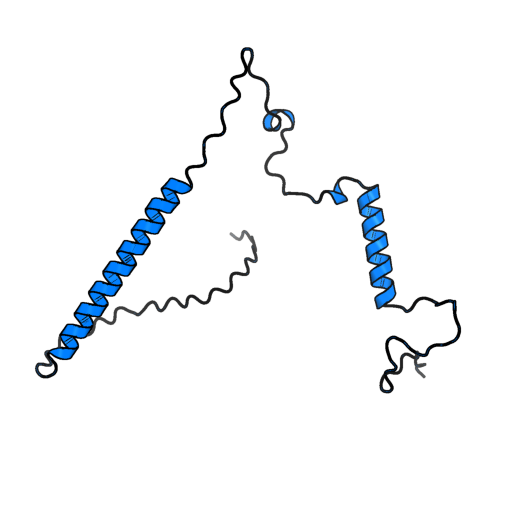0 27.648 1.00 62.72 74 GLU A C 1
ATOM 553 O O . GLU A 1 74 ? -26.907 4.007 27.954 1.00 62.72 74 GLU A O 1
ATOM 558 N N . GLU A 1 75 ? -26.105 2.421 26.582 1.00 63.00 75 GLU A N 1
ATOM 559 C CA . GLU A 1 75 ? -27.381 2.167 25.922 1.00 63.00 75 GLU A CA 1
ATOM 560 C C . GLU A 1 75 ? -28.304 1.580 26.994 1.00 63.00 75 GLU A C 1
ATOM 562 O O . GLU A 1 75 ? -28.193 0.409 27.367 1.00 63.00 75 GLU A O 1
ATOM 567 N N . THR A 1 76 ? -29.176 2.424 27.544 1.00 61.69 76 THR A N 1
ATOM 568 C CA . THR A 1 76 ? -30.250 2.042 28.454 1.00 61.69 76 THR A CA 1
ATOM 569 C C . THR A 1 76 ? -31.231 1.203 27.653 1.00 61.69 76 THR A C 1
ATOM 571 O O . THR A 1 76 ? -32.206 1.705 27.095 1.00 61.69 76 THR A O 1
ATOM 574 N N . ALA A 1 77 ? -30.916 -0.079 27.516 1.00 61.66 77 ALA A N 1
ATOM 575 C CA . ALA A 1 77 ? -31.808 -1.053 26.930 1.00 61.66 77 ALA A CA 1
ATOM 576 C C . ALA A 1 77 ? -32.957 -1.273 27.917 1.00 61.66 77 ALA A C 1
ATOM 578 O O . ALA A 1 77 ? -32.791 -1.937 28.940 1.00 61.66 77 ALA A O 1
ATOM 579 N N . ASP A 1 78 ? -34.110 -0.687 27.615 1.00 65.31 78 ASP A N 1
ATOM 580 C CA . ASP A 1 78 ? -35.364 -0.980 28.297 1.00 65.31 78 ASP A CA 1
ATOM 581 C C . ASP A 1 78 ? -35.705 -2.470 28.060 1.00 65.31 78 ASP A C 1
ATOM 583 O O . ASP A 1 78 ? -36.009 -2.883 26.938 1.00 65.31 78 ASP A O 1
ATOM 587 N N . GLY A 1 79 ? -35.515 -3.323 29.080 1.00 80.25 79 GLY A N 1
ATOM 588 C CA . GLY A 1 79 ? -35.738 -4.776 29.012 1.00 80.25 79 GLY A CA 1
ATOM 589 C C . GLY A 1 79 ? -34.569 -5.669 29.472 1.00 80.25 79 GLY A C 1
ATOM 590 O O . GLY A 1 79 ? -33.787 -5.328 30.358 1.00 80.25 79 GLY A O 1
ATOM 591 N N . LYS A 1 80 ? -34.478 -6.891 28.917 1.00 87.44 80 LYS A N 1
ATOM 592 C CA . LYS A 1 80 ? -33.439 -7.881 29.275 1.00 87.44 80 LYS A CA 1
ATOM 593 C C . LYS A 1 80 ? -32.082 -7.476 28.690 1.00 87.44 80 LYS A C 1
ATOM 595 O O . LYS A 1 80 ? -31.983 -7.161 27.510 1.00 87.44 80 LYS A O 1
ATOM 600 N N . ARG A 1 81 ? -31.017 -7.580 29.492 1.00 86.19 81 ARG A N 1
ATOM 601 C CA . ARG A 1 81 ? -29.637 -7.308 29.053 1.00 86.19 81 ARG A CA 1
ATOM 602 C C . ARG A 1 81 ? -29.217 -8.282 27.947 1.00 86.19 81 ARG A C 1
ATOM 604 O O . ARG A 1 81 ? -29.220 -9.496 28.155 1.00 86.19 81 ARG A O 1
ATOM 611 N N . TYR A 1 82 ? -28.819 -7.750 26.795 1.00 89.12 82 TYR A N 1
ATOM 612 C CA . TYR A 1 82 ? -28.297 -8.543 25.682 1.00 89.12 82 TYR A CA 1
ATOM 613 C C . TYR A 1 82 ? -26.813 -8.889 25.869 1.00 89.12 82 TYR A C 1
ATOM 615 O O . TYR A 1 82 ? -26.056 -8.177 26.528 1.00 89.12 82 TYR A O 1
ATOM 623 N N . ILE A 1 83 ? -26.384 -9.991 25.253 1.00 92.31 83 ILE A N 1
ATOM 624 C CA . ILE A 1 83 ? -24.976 -10.397 25.210 1.00 92.31 83 ILE A CA 1
ATOM 625 C C . ILE A 1 83 ? -24.170 -9.482 24.276 1.00 92.31 83 ILE A C 1
ATOM 627 O O . ILE A 1 83 ? -24.579 -9.201 23.149 1.00 92.31 83 ILE A O 1
ATOM 631 N N . THR A 1 84 ? -22.984 -9.051 24.708 1.00 92.06 84 THR A N 1
ATOM 632 C CA . THR A 1 84 ? -22.104 -8.213 23.881 1.00 92.06 84 THR A CA 1
ATOM 633 C C . THR A 1 84 ? -21.418 -9.029 22.782 1.00 92.06 84 THR A C 1
ATOM 635 O O . THR A 1 84 ? -21.168 -10.230 22.926 1.00 92.06 84 THR A O 1
ATOM 638 N N . SER A 1 85 ? -21.022 -8.378 21.679 1.00 93.38 85 SER A N 1
ATOM 639 C CA . SER A 1 85 ? -20.295 -9.071 20.601 1.00 93.38 85 SER A CA 1
ATOM 640 C C . SER A 1 85 ? -18.956 -9.666 21.060 1.00 93.38 85 SER A C 1
ATOM 642 O O . SER A 1 85 ? -18.451 -10.577 20.398 1.00 93.38 85 SER A O 1
ATOM 644 N N . GLN A 1 86 ? -18.347 -9.133 22.121 1.00 93.69 86 GLN A N 1
ATOM 645 C CA . GLN A 1 86 ? -17.099 -9.655 22.676 1.00 93.69 86 GLN A CA 1
ATOM 646 C C . GLN A 1 86 ? -17.338 -10.998 23.365 1.00 93.69 86 GLN A C 1
ATOM 648 O O . GLN A 1 86 ? -16.610 -11.954 23.093 1.00 93.69 86 GLN A O 1
ATOM 653 N N . MET A 1 87 ? -18.390 -11.077 24.186 1.00 93.06 87 MET A N 1
ATOM 654 C CA . MET A 1 87 ? -18.789 -12.304 24.873 1.00 93.06 87 MET A CA 1
ATOM 655 C C . MET A 1 87 ? -19.291 -13.364 23.888 1.00 93.06 87 MET A C 1
ATOM 657 O O . MET A 1 87 ? -18.901 -14.521 23.999 1.00 93.06 87 MET A O 1
ATOM 661 N N . SER A 1 88 ? -20.081 -12.982 22.877 1.00 96.31 88 SER A N 1
ATOM 662 C CA . SER A 1 88 ? -20.628 -13.947 21.911 1.00 96.31 88 SER A CA 1
ATOM 663 C C . SER A 1 88 ? -19.576 -14.539 20.968 1.00 96.31 88 SER A C 1
ATOM 665 O O . SER A 1 88 ? -19.658 -15.713 20.618 1.00 96.31 88 SER A O 1
ATOM 667 N N . LYS A 1 89 ? -18.577 -13.749 20.545 1.00 96.56 89 LYS A N 1
ATOM 668 C CA . LYS A 1 89 ? -17.535 -14.211 19.608 1.00 96.56 89 LYS A CA 1
ATOM 669 C C . LYS A 1 89 ? -16.310 -14.819 20.292 1.00 96.56 89 LYS A C 1
ATOM 671 O O . LYS A 1 89 ? -15.517 -15.438 19.590 1.00 96.56 89 LYS A O 1
ATOM 676 N N . ASN A 1 90 ? -16.112 -14.567 21.589 1.00 95.56 90 ASN A N 1
ATOM 677 C CA . ASN A 1 90 ? -14.991 -15.044 22.410 1.00 95.56 90 ASN A CA 1
ATOM 678 C C . ASN A 1 90 ? -13.627 -15.062 21.677 1.00 95.56 90 ASN A C 1
ATOM 680 O O . ASN A 1 90 ? -12.925 -16.068 21.624 1.00 95.56 90 ASN A O 1
ATOM 684 N N . ARG A 1 91 ? -13.271 -13.945 21.022 1.00 93.38 91 ARG A N 1
ATOM 685 C CA . ARG A 1 91 ? -12.054 -13.872 20.188 1.00 93.38 91 ARG A CA 1
ATOM 686 C C . ARG A 1 91 ? -10.772 -13.648 20.988 1.00 93.38 91 ARG A C 1
ATOM 688 O O . ARG A 1 91 ? -9.707 -13.927 20.453 1.00 93.38 91 ARG A O 1
ATOM 695 N N . GLY A 1 92 ? -10.857 -13.134 22.215 1.00 94.00 92 GLY A N 1
ATOM 696 C CA . GLY A 1 92 ? -9.693 -12.809 23.047 1.00 94.00 92 GLY A CA 1
ATOM 697 C C . GLY A 1 92 ? -8.783 -11.716 22.464 1.00 94.00 92 GLY A C 1
ATOM 698 O O . GLY A 1 92 ? -9.180 -10.946 21.585 1.00 94.00 92 GLY A O 1
ATOM 699 N N . LEU A 1 93 ? -7.539 -11.660 22.950 1.00 95.56 93 LEU A N 1
ATOM 700 C CA . LEU A 1 93 ? -6.530 -10.648 22.600 1.00 95.56 93 LEU A CA 1
ATOM 701 C C . LEU A 1 93 ? -5.820 -10.957 21.264 1.00 95.56 93 LEU A C 1
ATOM 703 O O . LEU A 1 93 ? -4.605 -11.128 21.194 1.00 95.56 93 LEU A O 1
ATOM 707 N N . THR A 1 94 ? -6.576 -11.071 20.167 1.00 92.69 94 THR A N 1
ATOM 708 C CA . THR A 1 94 ? -5.983 -11.325 18.840 1.00 92.69 94 THR A CA 1
ATOM 709 C C . THR A 1 94 ? -5.411 -10.058 18.211 1.00 92.69 94 THR A C 1
ATOM 711 O O . THR A 1 94 ? -6.097 -9.040 18.164 1.00 92.69 94 THR A O 1
ATOM 714 N N . ARG A 1 95 ? -4.222 -10.150 17.593 1.00 96.00 95 ARG A N 1
ATOM 715 C CA . ARG A 1 95 ? -3.648 -9.058 16.782 1.00 96.00 95 ARG A CA 1
ATOM 716 C C . ARG A 1 95 ? -4.590 -8.576 15.671 1.00 96.00 95 ARG A C 1
ATOM 718 O O . ARG A 1 95 ? -5.349 -9.367 15.093 1.00 96.00 95 ARG A O 1
ATOM 725 N N . SER A 1 96 ? -4.439 -7.314 15.271 1.00 95.38 96 SER A N 1
ATOM 726 C CA . SER A 1 96 ? -5.097 -6.785 14.074 1.00 95.38 96 SER A CA 1
ATOM 727 C C . SER A 1 96 ? -4.628 -7.521 12.809 1.00 95.38 96 SER A C 1
ATOM 729 O O . SER A 1 96 ? -3.460 -7.884 12.659 1.00 95.38 96 SER A O 1
ATOM 731 N N . ARG A 1 97 ? -5.558 -7.790 11.884 1.00 92.00 97 ARG A N 1
ATOM 732 C CA . ARG A 1 97 ? -5.283 -8.480 10.612 1.00 92.00 97 ARG A CA 1
ATOM 733 C C . ARG A 1 97 ? -5.764 -7.631 9.440 1.00 92.00 97 ARG A C 1
ATOM 735 O O . ARG A 1 97 ? -6.923 -7.213 9.418 1.00 92.00 97 ARG A O 1
ATOM 742 N N . ASN A 1 98 ? -4.910 -7.471 8.427 1.00 94.69 98 ASN A N 1
ATOM 743 C CA . ASN A 1 98 ? -5.217 -6.723 7.203 1.00 94.69 98 ASN A CA 1
ATOM 744 C C . ASN A 1 98 ? -6.519 -7.206 6.552 1.00 94.69 98 ASN A C 1
ATOM 746 O O . ASN A 1 98 ? -6.743 -8.412 6.406 1.00 94.69 98 ASN A O 1
ATOM 750 N N . LYS A 1 99 ? -7.347 -6.260 6.092 1.00 93.94 99 LYS A N 1
ATOM 751 C CA . LYS A 1 99 ? -8.639 -6.550 5.447 1.00 93.94 99 LYS A CA 1
ATOM 752 C C . LYS A 1 99 ? -8.477 -7.432 4.203 1.00 93.94 99 LYS A C 1
ATOM 754 O O . LYS A 1 99 ? -9.288 -8.325 3.984 1.00 93.94 99 LYS A O 1
ATOM 759 N N . ASP A 1 100 ? -7.393 -7.265 3.450 1.00 91.81 100 ASP A N 1
ATOM 760 C CA . ASP A 1 100 ? -7.151 -8.034 2.223 1.00 91.81 100 ASP A CA 1
ATOM 761 C C . ASP A 1 100 ? -6.842 -9.507 2.472 1.00 91.81 100 ASP A C 1
ATOM 763 O O . ASP A 1 100 ? -7.183 -10.353 1.651 1.00 91.81 100 ASP A O 1
ATOM 767 N N . LYS A 1 101 ? -6.252 -9.831 3.630 1.00 92.81 101 LYS A N 1
ATOM 768 C CA . LYS A 1 101 ? -5.974 -11.218 4.025 1.00 92.81 101 LYS A CA 1
ATOM 769 C C . LYS A 1 101 ? -7.237 -11.957 4.482 1.00 92.81 101 LYS A C 1
ATOM 771 O O . LYS A 1 101 ? -7.197 -13.176 4.584 1.00 92.81 101 LYS A O 1
ATOM 776 N N . LYS A 1 102 ? -8.347 -11.246 4.742 1.00 94.88 102 LYS A N 1
ATOM 777 C CA . LYS A 1 102 ? -9.632 -11.860 5.121 1.00 94.88 102 LYS A CA 1
ATOM 778 C C . LYS A 1 102 ? -10.327 -12.537 3.936 1.00 94.88 102 LYS A C 1
ATOM 780 O O . LYS A 1 102 ? -11.051 -13.498 4.147 1.00 94.88 102 LYS A O 1
ATOM 785 N N . ASN A 1 103 ? -10.112 -12.053 2.708 1.00 95.56 103 ASN A N 1
ATOM 786 C CA . ASN A 1 103 ? -10.696 -12.624 1.495 1.00 95.56 103 ASN A CA 1
ATOM 787 C C . ASN A 1 103 ? -9.595 -13.296 0.647 1.00 95.56 103 ASN A C 1
ATOM 789 O O . ASN A 1 103 ? -8.770 -12.579 0.067 1.00 95.56 103 ASN A O 1
ATOM 793 N N . PRO A 1 104 ? -9.588 -14.639 0.518 1.00 97.12 104 PRO A N 1
ATOM 794 C CA . PRO A 1 104 ? -8.568 -15.360 -0.244 1.00 97.12 104 PRO A CA 1
ATOM 795 C C . PRO A 1 104 ? -8.416 -14.845 -1.680 1.00 97.12 104 PRO A C 1
ATOM 797 O O . PRO A 1 104 ? -7.299 -14.573 -2.121 1.00 97.12 104 PRO A O 1
ATOM 800 N N . ARG A 1 105 ? -9.530 -14.599 -2.384 1.00 97.06 105 ARG A N 1
ATOM 801 C CA . ARG A 1 105 ? -9.523 -14.088 -3.764 1.00 97.06 105 ARG A CA 1
ATOM 802 C C . ARG A 1 105 ? -8.811 -12.740 -3.860 1.00 97.06 105 ARG A C 1
ATOM 804 O O . ARG A 1 105 ? -7.990 -12.534 -4.753 1.00 97.06 105 ARG A O 1
ATOM 811 N N . LYS A 1 106 ? -9.105 -11.816 -2.939 1.00 97.12 106 LYS A N 1
ATOM 812 C CA . LYS A 1 106 ? -8.486 -10.480 -2.929 1.00 97.12 106 LYS A CA 1
ATOM 813 C C . LYS A 1 106 ? -6.990 -10.563 -2.614 1.00 97.12 106 LYS A C 1
ATOM 815 O O . LYS A 1 106 ? -6.197 -9.919 -3.297 1.00 97.12 106 LYS A O 1
ATOM 820 N N . ASN A 1 107 ? -6.603 -11.400 -1.651 1.00 97.69 107 ASN A N 1
ATOM 821 C CA . ASN A 1 107 ? -5.204 -11.632 -1.295 1.00 97.69 107 ASN A CA 1
ATOM 822 C C . ASN A 1 107 ? -4.384 -12.136 -2.495 1.00 97.69 107 ASN A C 1
ATOM 824 O O . ASN A 1 107 ? -3.358 -11.544 -2.828 1.00 97.69 107 ASN A O 1
ATOM 828 N N . TYR A 1 108 ? -4.847 -13.184 -3.185 1.00 97.94 108 TYR A N 1
ATOM 829 C CA . TYR A 1 108 ? -4.127 -13.731 -4.341 1.00 97.94 108 TYR A CA 1
ATOM 830 C C . TYR A 1 108 ? -4.096 -12.766 -5.531 1.00 97.94 108 TYR A C 1
ATOM 832 O O . TYR A 1 108 ? -3.055 -12.643 -6.176 1.00 97.94 108 TYR A O 1
ATOM 840 N N . LYS A 1 109 ? -5.171 -11.999 -5.763 1.00 97.88 109 LYS A N 1
ATOM 841 C CA . LYS A 1 109 ? -5.182 -10.931 -6.777 1.00 97.88 109 LYS A CA 1
ATOM 842 C C . LYS A 1 109 ? -4.086 -9.892 -6.513 1.00 97.88 109 LYS A C 1
ATOM 844 O O . LYS A 1 109 ? -3.321 -9.573 -7.421 1.00 97.88 109 LYS A O 1
ATOM 849 N N . LEU A 1 110 ? -3.981 -9.394 -5.280 1.00 97.69 110 LEU A N 1
ATOM 850 C CA . LEU A 1 110 ? -2.975 -8.392 -4.908 1.00 97.69 110 LEU A CA 1
ATOM 851 C C . LEU A 1 110 ? -1.552 -8.962 -4.938 1.00 97.69 110 LEU A C 1
ATOM 853 O O . LEU A 1 110 ? -0.6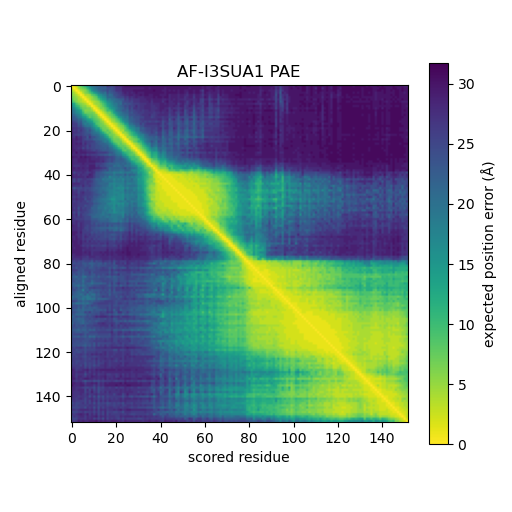38 -8.297 -5.425 1.00 97.69 110 LEU A O 1
ATOM 857 N N . LYS A 1 111 ? -1.359 -10.207 -4.482 1.00 97.75 111 LYS A N 1
ATOM 858 C CA . LYS A 1 111 ? -0.066 -10.903 -4.581 1.00 97.75 111 LYS A CA 1
ATOM 859 C C . LYS A 1 111 ? 0.402 -11.016 -6.032 1.00 97.75 111 LYS A C 1
ATOM 861 O O . LYS A 1 111 ? 1.549 -10.684 -6.317 1.00 97.75 111 LYS A O 1
ATOM 866 N N . HIS A 1 112 ? -0.485 -11.417 -6.943 1.00 98.12 112 HIS A N 1
ATOM 867 C CA . HIS A 1 112 ? -0.169 -11.502 -8.368 1.00 98.12 112 HIS A CA 1
ATOM 868 C C . HIS A 1 112 ? 0.172 -10.126 -8.957 1.00 98.12 112 HIS A C 1
ATOM 870 O O . HIS A 1 112 ? 1.198 -9.978 -9.612 1.00 98.12 112 HIS A O 1
ATOM 876 N N . GLN A 1 113 ? -0.626 -9.093 -8.668 1.00 97.81 113 GLN A N 1
ATOM 877 C CA . GLN A 1 113 ? -0.344 -7.729 -9.133 1.00 97.81 113 GLN A CA 1
ATOM 878 C C . GLN A 1 113 ? 1.025 -7.220 -8.653 1.00 97.81 113 GLN A C 1
ATOM 880 O O . GLN A 1 113 ? 1.787 -6.665 -9.449 1.00 97.81 113 GLN A O 1
ATOM 885 N N . LYS A 1 114 ? 1.373 -7.462 -7.380 1.00 97.44 114 LYS A N 1
ATOM 886 C CA . LYS A 1 114 ? 2.694 -7.125 -6.826 1.00 97.44 114 LYS A CA 1
ATOM 887 C C . LYS A 1 114 ? 3.812 -7.899 -7.530 1.00 97.44 114 LYS A C 1
ATOM 889 O O . LYS A 1 114 ? 4.808 -7.296 -7.919 1.00 97.44 114 LYS A O 1
ATOM 894 N N . ALA A 1 115 ? 3.635 -9.203 -7.747 1.00 97.19 115 ALA A N 1
ATOM 895 C CA . ALA A 1 115 ? 4.612 -10.036 -8.447 1.00 97.19 115 ALA A CA 1
ATOM 896 C C . ALA A 1 115 ? 4.842 -9.572 -9.896 1.00 97.19 115 ALA A C 1
ATOM 898 O O . ALA A 1 115 ? 5.986 -9.475 -10.333 1.00 97.19 115 ALA A O 1
ATOM 899 N N . VAL A 1 116 ? 3.778 -9.201 -10.617 1.00 96.12 116 VAL A N 1
ATOM 900 C CA . VAL A 1 116 ? 3.879 -8.649 -11.977 1.00 96.12 116 VAL A CA 1
ATOM 901 C C . VAL A 1 116 ? 4.657 -7.330 -11.984 1.00 96.12 116 VAL A C 1
ATOM 903 O O . VAL A 1 116 ? 5.512 -7.143 -12.848 1.00 96.12 116 VAL A O 1
ATOM 906 N N . LYS A 1 117 ? 4.416 -6.427 -11.022 1.00 95.81 117 LYS A N 1
ATOM 907 C CA . LYS A 1 117 ? 5.177 -5.169 -10.903 1.00 95.81 117 LYS A CA 1
ATOM 908 C C . LYS A 1 117 ? 6.660 -5.430 -10.618 1.00 95.81 117 LYS A C 1
ATOM 910 O O . LYS A 1 117 ? 7.507 -4.857 -11.293 1.00 95.81 117 LYS A O 1
ATOM 915 N N . ASN A 1 118 ? 6.967 -6.323 -9.679 1.00 96.69 118 ASN A N 1
ATOM 916 C CA . ASN A 1 118 ? 8.348 -6.669 -9.334 1.00 96.69 118 ASN A CA 1
ATOM 917 C C . ASN A 1 118 ? 9.084 -7.319 -10.513 1.00 96.69 118 ASN A C 1
ATOM 919 O O . ASN A 1 118 ? 10.230 -6.976 -10.794 1.00 96.69 118 ASN A O 1
ATOM 923 N N . ARG A 1 119 ? 8.402 -8.197 -11.262 1.00 95.38 119 ARG A N 1
ATOM 924 C CA . ARG A 1 119 ? 8.974 -8.841 -12.449 1.00 95.38 119 ARG A CA 1
ATOM 925 C C . ARG A 1 119 ? 9.377 -7.829 -13.520 1.00 95.38 119 ARG A C 1
ATOM 927 O O . ARG A 1 119 ? 10.435 -8.005 -14.107 1.00 95.38 119 ARG A O 1
ATOM 934 N N . LYS A 1 120 ? 8.595 -6.759 -13.726 1.00 93.00 120 LYS A N 1
ATOM 935 C CA . LYS A 1 120 ? 8.946 -5.669 -14.660 1.00 93.00 120 LYS A CA 1
ATOM 936 C C . LYS A 1 120 ? 10.248 -4.948 -14.285 1.00 93.00 120 LYS A C 1
ATOM 938 O O . LYS A 1 120 ? 10.888 -4.391 -15.168 1.00 93.00 120 LYS A O 1
ATOM 943 N N . GLY A 1 121 ? 10.616 -4.937 -13.000 1.00 92.50 121 GLY A N 1
ATOM 944 C CA . GLY A 1 121 ? 11.881 -4.368 -12.529 1.00 92.50 121 GLY A CA 1
ATOM 945 C C . GLY A 1 121 ? 13.080 -5.293 -12.750 1.00 92.50 121 GLY A C 1
ATOM 946 O O . GLY A 1 121 ? 14.160 -4.821 -13.079 1.00 92.50 121 GLY A O 1
ATOM 947 N N . GLN A 1 122 ? 12.889 -6.608 -12.608 1.00 94.19 122 GLN A N 1
ATOM 948 C CA . GLN A 1 122 ? 13.962 -7.595 -12.773 1.00 94.19 122 GLN A CA 1
ATOM 949 C C . GLN A 1 122 ? 14.238 -7.930 -14.244 1.00 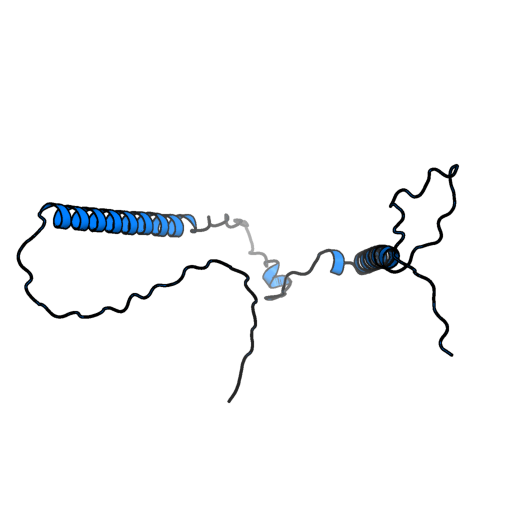94.19 122 GLN A C 1
ATOM 951 O O . GLN A 1 122 ? 15.389 -8.063 -14.651 1.00 94.19 122 GLN A O 1
ATOM 956 N N . VAL A 1 123 ? 13.180 -8.104 -15.038 1.00 93.12 123 VAL A N 1
ATOM 957 C CA . VAL A 1 123 ? 13.261 -8.527 -16.438 1.00 93.12 123 VAL A CA 1
ATOM 958 C C . VAL A 1 123 ? 12.401 -7.600 -17.280 1.00 93.12 123 VAL A C 1
ATOM 960 O O . VAL A 1 123 ? 11.216 -7.400 -17.001 1.00 93.12 123 VAL A O 1
ATOM 963 N N . GLN A 1 124 ? 12.982 -7.067 -18.352 1.00 90.62 124 GLN A N 1
ATOM 964 C CA . GLN A 1 124 ? 12.216 -6.282 -19.309 1.00 90.62 124 GLN A CA 1
ATOM 965 C C . GLN A 1 124 ? 11.269 -7.193 -20.100 1.00 90.62 124 GLN A C 1
ATOM 967 O O . GLN A 1 124 ? 11.679 -8.191 -20.689 1.00 90.62 124 GLN A O 1
ATOM 972 N N . SER A 1 125 ? 9.978 -6.859 -20.100 1.00 89.88 125 SER A N 1
ATOM 973 C CA . SER A 1 125 ? 8.985 -7.541 -20.931 1.00 89.88 125 SER A CA 1
ATOM 974 C C . SER A 1 125 ? 9.095 -7.095 -22.387 1.00 89.88 125 SER A C 1
ATOM 976 O O . SER A 1 125 ? 9.403 -5.934 -22.654 1.00 89.88 125 SER A O 1
ATOM 978 N N . ILE A 1 126 ? 8.729 -7.980 -23.314 1.00 90.75 126 ILE A N 1
ATOM 979 C CA . ILE A 1 126 ? 8.631 -7.669 -24.744 1.00 90.75 126 ILE A CA 1
ATOM 980 C C . ILE A 1 126 ? 7.644 -6.507 -24.948 1.00 90.75 126 ILE A C 1
ATOM 982 O O . ILE A 1 126 ? 6.496 -6.575 -24.500 1.00 90.75 126 ILE A O 1
ATOM 986 N N . ARG A 1 127 ? 8.093 -5.438 -25.614 1.00 88.56 127 ARG A N 1
ATOM 987 C CA . ARG A 1 127 ? 7.276 -4.267 -25.965 1.00 88.56 127 ARG A CA 1
ATOM 988 C C . ARG A 1 127 ? 6.854 -4.380 -27.427 1.00 88.56 127 ARG A C 1
ATOM 990 O O . ARG A 1 127 ? 7.697 -4.608 -28.287 1.00 88.56 127 ARG A O 1
ATOM 997 N N . ARG A 1 128 ? 5.559 -4.227 -27.706 1.00 90.75 128 ARG A N 1
ATOM 998 C CA . ARG A 1 128 ? 5.048 -4.124 -29.081 1.00 90.75 128 ARG A CA 1
ATOM 999 C C . ARG A 1 128 ? 5.059 -2.647 -29.497 1.00 90.75 128 ARG A C 1
ATOM 1001 O O . ARG A 1 128 ? 4.601 -1.826 -28.698 1.00 90.75 128 ARG A O 1
ATOM 1008 N N . PRO A 1 129 ? 5.591 -2.292 -30.679 1.00 89.19 129 PRO A N 1
ATOM 1009 C CA . PRO A 1 129 ? 5.554 -0.916 -31.154 1.00 89.19 129 PRO A CA 1
ATOM 1010 C C . PRO A 1 129 ? 4.112 -0.558 -31.524 1.00 89.19 129 PRO A C 1
ATOM 1012 O O . PRO A 1 129 ? 3.516 -1.192 -32.388 1.00 89.19 129 PRO A O 1
ATOM 1015 N N . ASN A 1 130 ? 3.546 0.441 -30.850 1.00 89.31 130 ASN A N 1
ATOM 1016 C CA . ASN A 1 130 ? 2.200 0.942 -31.154 1.00 89.31 130 ASN A CA 1
ATOM 1017 C C . ASN A 1 130 ? 2.232 2.195 -32.044 1.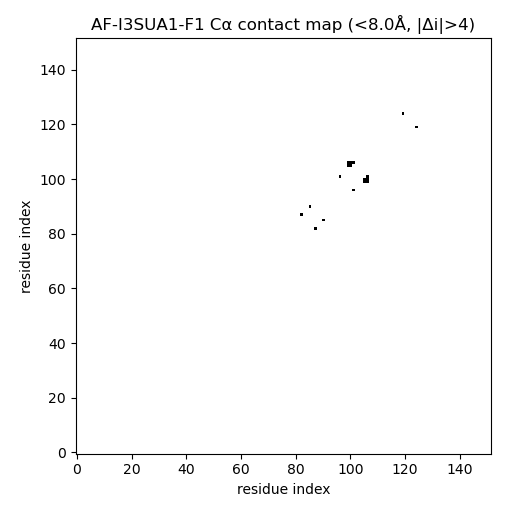00 89.31 130 ASN A C 1
ATOM 1019 O O . ASN A 1 130 ? 1.211 2.581 -32.599 1.00 89.31 130 ASN A O 1
ATOM 1023 N N . ALA A 1 131 ? 3.388 2.848 -32.144 1.00 91.06 131 ALA A N 1
ATOM 1024 C CA . ALA A 1 131 ? 3.593 4.117 -32.828 1.00 91.06 131 ALA A CA 1
ATOM 1025 C C . ALA A 1 131 ? 4.994 4.137 -33.470 1.00 91.06 131 ALA A C 1
ATOM 1027 O O . ALA A 1 131 ? 5.824 3.285 -33.119 1.00 91.06 131 ALA A O 1
ATOM 1028 N N . PRO A 1 132 ? 5.275 5.089 -34.382 1.00 93.50 132 PRO A N 1
ATOM 1029 C CA . PRO A 1 132 ? 6.621 5.319 -34.896 1.00 93.50 132 PRO A CA 1
ATOM 1030 C C . PRO A 1 132 ? 7.642 5.506 -33.768 1.00 93.50 132 PRO A C 1
ATOM 1032 O O . PRO A 1 132 ? 7.311 5.953 -32.668 1.00 93.50 132 PRO A O 1
ATOM 1035 N N . TYR A 1 133 ? 8.895 5.149 -34.043 1.00 92.81 133 TYR A N 1
ATOM 1036 C CA . TYR A 1 133 ? 9.967 5.228 -33.059 1.00 92.81 133 TYR A CA 1
ATOM 1037 C C . TYR A 1 133 ? 10.224 6.683 -32.642 1.00 92.81 133 TYR A C 1
ATOM 1039 O O . TYR A 1 133 ? 10.627 7.506 -33.458 1.00 92.81 133 TYR A O 1
ATOM 1047 N N . SER A 1 134 ? 10.002 6.983 -31.360 1.00 92.12 134 SER A N 1
ATOM 1048 C CA . SER A 1 134 ? 10.186 8.319 -30.774 1.00 92.12 134 SER A CA 1
ATOM 1049 C C . SER A 1 134 ? 11.507 8.463 -30.000 1.00 92.12 134 SER A C 1
ATOM 1051 O O . SER A 1 134 ? 11.724 9.486 -29.354 1.00 92.12 134 SER A O 1
ATOM 1053 N N . GLY A 1 135 ? 12.373 7.444 -30.023 1.00 91.88 135 GLY A N 1
ATOM 1054 C CA . GLY A 1 135 ? 13.558 7.359 -29.164 1.00 91.88 135 GLY A CA 1
ATOM 1055 C C . GLY A 1 135 ? 13.335 6.569 -27.865 1.00 91.88 135 GLY A C 1
ATOM 1056 O O . GLY A 1 135 ? 12.236 6.088 -27.578 1.00 91.88 135 GLY A O 1
ATOM 1057 N N . GLU A 1 136 ? 14.400 6.440 -27.067 1.00 90.69 136 GLU A N 1
ATOM 1058 C CA . GLU A 1 136 ? 14.392 5.745 -25.772 1.00 90.69 136 GLU A CA 1
ATOM 1059 C C . GLU A 1 136 ? 13.926 6.678 -24.645 1.00 90.69 136 GLU A C 1
ATOM 1061 O O . GLU A 1 136 ? 14.705 7.464 -24.105 1.00 90.69 136 GLU A O 1
ATOM 1066 N N . SER A 1 137 ? 12.655 6.577 -24.246 1.00 90.62 137 SER A N 1
ATOM 1067 C CA . SER A 1 137 ? 12.045 7.485 -23.258 1.00 90.62 137 SER A CA 1
ATOM 1068 C C . SER A 1 137 ? 12.690 7.456 -21.867 1.00 90.62 137 SER A C 1
ATOM 1070 O O . SER A 1 137 ? 12.644 8.449 -21.149 1.00 90.62 137 SER A O 1
ATOM 1072 N N . THR A 1 138 ? 13.293 6.332 -21.472 1.00 91.19 138 THR A N 1
ATOM 1073 C CA . THR A 1 138 ? 14.001 6.185 -20.187 1.00 91.19 138 THR A CA 1
ATOM 1074 C C . THR A 1 138 ? 15.485 6.549 -20.264 1.00 91.19 138 THR A C 1
ATOM 1076 O O . THR A 1 138 ? 16.170 6.489 -19.246 1.00 91.19 138 THR A O 1
ATOM 1079 N N . GLY A 1 139 ? 15.988 6.889 -21.453 1.00 94.25 139 GLY A N 1
ATOM 1080 C CA . GLY A 1 139 ? 17.400 7.169 -21.701 1.00 94.25 139 GLY A CA 1
ATOM 1081 C C . GLY A 1 139 ? 18.258 5.927 -21.965 1.00 94.25 139 GLY A C 1
ATOM 1082 O O . GLY A 1 139 ? 17.882 4.790 -21.664 1.00 94.25 139 GLY A O 1
ATOM 1083 N N . ILE A 1 140 ? 19.439 6.176 -22.539 1.00 94.75 140 ILE A N 1
ATOM 1084 C CA . ILE A 1 140 ? 20.459 5.176 -22.877 1.00 94.75 140 ILE A CA 1
ATOM 1085 C C . ILE A 1 140 ? 21.639 5.352 -21.919 1.00 94.75 140 ILE A C 1
ATOM 1087 O O . ILE A 1 140 ? 22.166 6.451 -21.780 1.00 94.75 140 ILE A O 1
ATOM 1091 N N . ASN A 1 141 ? 22.077 4.265 -21.277 1.00 95.31 141 ASN A N 1
ATOM 1092 C CA . ASN A 1 141 ? 23.300 4.259 -20.475 1.00 95.31 141 ASN A CA 1
ATOM 1093 C C . ASN A 1 141 ? 24.412 3.528 -21.239 1.00 95.31 141 ASN A C 1
ATOM 1095 O O . ASN A 1 141 ? 24.358 2.307 -21.384 1.00 95.31 141 ASN A O 1
ATOM 1099 N N . ALA A 1 142 ? 25.406 4.280 -21.716 1.00 95.81 142 ALA A N 1
ATOM 1100 C CA . ALA A 1 142 ? 26.486 3.767 -22.557 1.00 95.81 142 ALA A CA 1
ATOM 1101 C C . ALA A 1 142 ? 27.487 2.860 -21.815 1.00 95.81 142 ALA A C 1
ATOM 1103 O O . ALA A 1 142 ? 28.173 2.067 -22.453 1.00 95.81 142 ALA A O 1
ATOM 1104 N N . THR A 1 143 ? 27.583 2.947 -20.484 1.00 96.81 143 THR A N 1
ATOM 1105 C CA . THR A 1 143 ? 28.599 2.205 -19.715 1.00 96.81 143 THR A CA 1
ATOM 1106 C C . THR A 1 143 ? 28.164 0.787 -19.343 1.00 96.81 143 THR A C 1
ATOM 1108 O O . THR A 1 143 ? 28.997 -0.040 -18.972 1.00 96.81 143 THR A O 1
ATOM 1111 N N . ILE A 1 144 ? 26.868 0.474 -19.439 1.00 95.19 144 ILE A N 1
ATOM 1112 C CA . ILE A 1 144 ? 26.310 -0.802 -18.981 1.00 95.19 144 ILE A CA 1
ATOM 1113 C C . ILE A 1 144 ? 26.113 -1.761 -20.158 1.00 95.19 144 ILE A C 1
ATOM 1115 O O . ILE A 1 144 ? 25.308 -1.507 -21.051 1.00 95.19 144 ILE A O 1
ATOM 1119 N N . SER A 1 145 ? 26.745 -2.936 -20.085 1.00 93.38 145 SER A N 1
ATOM 1120 C CA . SER A 1 145 ? 26.437 -4.079 -20.955 1.00 93.38 145 SER A CA 1
ATOM 1121 C C . SER A 1 145 ? 25.612 -5.132 -20.208 1.00 93.38 145 SER A C 1
ATOM 1123 O O . SER A 1 145 ? 25.998 -5.581 -19.130 1.00 93.38 145 SER A O 1
ATOM 1125 N N . ARG A 1 146 ? 24.465 -5.533 -20.778 1.00 90.81 146 ARG A N 1
ATOM 1126 C CA . ARG A 1 146 ? 23.531 -6.531 -20.206 1.00 90.81 146 ARG A CA 1
ATOM 1127 C C . ARG A 1 146 ? 23.581 -7.903 -20.906 1.00 90.81 146 ARG A C 1
ATOM 1129 O O . ARG A 1 146 ? 22.670 -8.707 -20.731 1.00 90.81 146 ARG A O 1
ATOM 1136 N N . SER A 1 147 ? 24.603 -8.175 -21.720 1.00 92.44 147 SER A N 1
ATOM 1137 C CA . SER A 1 147 ? 24.756 -9.447 -22.448 1.00 92.44 147 SER A CA 1
ATOM 1138 C C . SER A 1 147 ? 25.241 -10.593 -21.548 1.00 92.44 147 SER A C 1
ATOM 1140 O O . SER A 1 147 ? 26.073 -10.376 -20.667 1.00 92.44 147 SER A O 1
ATOM 1142 N N . ILE A 1 148 ? 24.808 -11.828 -21.824 1.00 93.94 148 ILE A N 1
ATOM 1143 C CA . ILE A 1 148 ? 25.330 -13.040 -21.168 1.00 93.94 148 ILE A CA 1
ATOM 1144 C C . ILE A 1 148 ? 26.699 -13.380 -21.777 1.00 93.94 148 ILE A C 1
ATOM 1146 O O . ILE A 1 148 ? 26.808 -13.528 -22.991 1.00 93.94 148 ILE A O 1
ATOM 1150 N N . ARG A 1 149 ? 27.745 -13.501 -20.949 1.00 95.19 149 ARG A N 1
ATOM 1151 C CA . ARG A 1 149 ? 29.093 -13.905 -21.389 1.00 95.19 149 ARG A CA 1
ATOM 1152 C C . ARG A 1 149 ? 29.254 -15.418 -21.282 1.00 95.19 149 ARG A C 1
ATOM 1154 O O . ARG A 1 149 ? 28.956 -15.987 -20.232 1.00 95.19 149 ARG A O 1
ATOM 1161 N N . PHE A 1 150 ? 29.765 -16.050 -22.334 1.00 93.88 150 PHE A N 1
ATOM 1162 C CA . PHE A 1 150 ? 30.141 -17.460 -22.293 1.00 93.88 150 PHE A CA 1
ATOM 1163 C C . PHE A 1 150 ? 31.442 -17.630 -21.505 1.00 93.88 150 PHE A C 1
ATOM 1165 O O . PHE A 1 150 ? 32.365 -16.829 -21.643 1.00 93.88 150 PHE A O 1
ATOM 1172 N N . ARG A 1 151 ? 31.491 -18.650 -20.648 1.00 90.06 151 ARG A N 1
ATOM 1173 C CA . ARG A 1 151 ? 32.719 -19.067 -19.967 1.00 90.06 151 ARG A CA 1
ATOM 1174 C C . ARG A 1 151 ? 33.388 -20.127 -20.843 1.00 90.06 151 ARG A C 1
ATOM 1176 O O . ARG A 1 151 ? 32.679 -21.012 -21.316 1.00 90.06 151 ARG A O 1
ATOM 1183 N N . SER A 1 152 ? 34.692 -19.986 -21.087 1.00 78.44 152 SER A N 1
ATOM 1184 C CA . SER A 1 152 ? 35.520 -21.021 -21.722 1.00 78.44 152 SER A CA 1
ATOM 1185 C C . SER A 1 152 ? 35.836 -22.133 -20.738 1.00 78.44 152 SER A C 1
ATOM 1187 O O . SER A 1 152 ? 36.136 -21.764 -19.577 1.00 78.44 152 SER A O 1
#